Protein AF-A0A953XVH3-F1 (afdb_monomer)

pLDDT: mean 76.25, std 8.91, range [43.09, 89.5]

Nearest PDB structures (foldseek):
  3vba-assembly2_D  TM=7.758E-01  e=6.936E-05  Methanocaldococcus jannaschii DSM 2661
  2hcu-assembly1_A  TM=6.897E-01  e=8.683E-04  Streptococcus mutans
  3h5j-assembly1_A  TM=7.341E-01  e=3.386E-03  Mycobacterium tuberculosis
  6vcd-assembly1_A  TM=6.452E-01  e=1.019E-02  Homo sapiens
  7tzi-assembly2_B  TM=6.094E-01  e=7.827E-01  Methanothermobacter thermautotrophicus

Sequence (123 aa):
MKLRKLDVSYIHDLPSDAGLKGVCLLLQGTLNARAELDELPKDLLANLPAVILCKGCDAYLERLLNERGVAVTSQRDPVDTITDSADVELDLLAGTLIELSSGRKFALHPLKPSHLQGVRAHG

Solvent-accessible surface area (backbone atoms only — not comparable to full-atom values): 6637 Å² total; per-residue (Å²): 84,53,36,45,57,44,85,43,52,39,63,86,69,51,74,55,48,80,82,30,50,50,22,34,36,34,24,69,30,47,41,30,72,64,98,65,63,91,67,61,52,69,59,39,68,74,16,48,36,34,29,40,39,16,56,32,61,41,70,69,56,46,50,53,38,30,77,70,12,21,43,72,38,60,40,54,66,63,48,76,70,57,61,57,80,40,48,32,48,74,39,55,68,79,9,35,36,32,37,66,90,79,67,49,74,43,83,49,68,52,50,56,74,80,42,48,58,37,27,66,75,62,99

Radius of gyration: 13.26 Å; Cα contacts (8 Å, |Δi|>4): 268; chains: 1; bounding box: 28×26×38 Å

Foldseek 3Di:
DWEAEDADQELLPDDLDLVQQAYEYQYLAEYEYDPPPVPRPVSSLVRHHQEYEHQYYDPVVCVVCLVSNYHYWHDDVCNVPPDRGFDWDDDLQQQWIAGPVVRDIDGIPRDDPSSNVNSVVRD

Mean predicted aligned error: 6.83 Å

Secondary structure (DSSP, 8-state):
-BEEEE--SBGGGS---GGGTTPEEEESSEEB--S-GGG--HHHHHT--SEEEESEE-HHHHHHHHHTT-EEEE-HHHHHHS-TT-BEEEETTTTEEEETTT--EEE-PPPPHHHHHHHHHH-

Structure (mmCIF, N/CA/C/O backbone):
data_AF-A0A953XVH3-F1
#
_entry.id   AF-A0A953XVH3-F1
#
loop_
_atom_site.group_PDB
_atom_site.id
_atom_site.type_symbol
_atom_site.label_atom_id
_atom_site.label_alt_id
_atom_site.label_comp_id
_atom_site.label_asym_id
_atom_site.label_entity_id
_atom_site.label_seq_id
_atom_site.pdbx_PDB_ins_code
_atom_site.Cartn_x
_atom_site.Cartn_y
_atom_site.Cartn_z
_atom_site.occupancy
_atom_site.B_iso_or_equiv
_atom_site.auth_seq_id
_atom_site.auth_comp_id
_atom_site.auth_asym_id
_atom_site.auth_atom_id
_atom_site.pdbx_PDB_model_num
ATOM 1 N N . MET A 1 1 ? -7.171 8.180 6.109 1.00 73.62 1 MET A N 1
ATOM 2 C CA . MET A 1 1 ? -7.099 7.957 4.645 1.00 73.62 1 MET A CA 1
ATOM 3 C C . MET A 1 1 ? -8.097 6.863 4.300 1.00 73.62 1 MET A C 1
ATOM 5 O O . MET A 1 1 ? -8.252 5.950 5.101 1.00 73.62 1 MET A O 1
ATOM 9 N N . LYS A 1 2 ? -8.807 6.949 3.169 1.00 72.06 2 LYS A N 1
ATOM 10 C CA . LYS A 1 2 ? -9.723 5.868 2.769 1.00 72.06 2 LYS A CA 1
ATOM 11 C C . LYS A 1 2 ? -8.931 4.720 2.155 1.00 72.06 2 LYS A C 1
ATOM 13 O O . LYS A 1 2 ? -8.008 4.977 1.377 1.00 72.06 2 LYS A O 1
ATOM 18 N N . LEU A 1 3 ? -9.274 3.488 2.519 1.00 75.75 3 LEU A N 1
ATOM 19 C CA . LEU A 1 3 ? -8.732 2.296 1.884 1.00 75.75 3 LEU A CA 1
ATOM 20 C C . LEU A 1 3 ? -9.654 1.867 0.739 1.00 75.75 3 LEU A C 1
ATOM 22 O O . LEU A 1 3 ? -10.873 1.887 0.884 1.00 75.75 3 LEU A O 1
ATOM 26 N N . ARG A 1 4 ? -9.072 1.497 -0.404 1.00 78.75 4 ARG A N 1
ATOM 27 C CA . ARG A 1 4 ? -9.792 0.906 -1.539 1.00 78.75 4 ARG A CA 1
ATOM 28 C C . ARG A 1 4 ? -9.162 -0.439 -1.859 1.00 78.75 4 ARG A C 1
ATOM 30 O O . ARG A 1 4 ? -7.968 -0.508 -2.150 1.00 78.75 4 ARG A O 1
ATOM 37 N N . LYS A 1 5 ? -9.957 -1.504 -1.794 1.00 78.88 5 LYS A N 1
ATOM 38 C CA . LYS A 1 5 ? -9.497 -2.868 -2.070 1.00 78.88 5 LYS A CA 1
ATOM 39 C C . LYS A 1 5 ? -9.721 -3.222 -3.536 1.00 78.88 5 LYS A C 1
ATOM 41 O O . LYS A 1 5 ? -10.808 -2.993 -4.057 1.00 78.88 5 LYS A O 1
ATOM 46 N N . LEU A 1 6 ? -8.693 -3.755 -4.187 1.00 77.31 6 LEU A N 1
ATOM 47 C CA . LEU A 1 6 ? -8.741 -4.238 -5.563 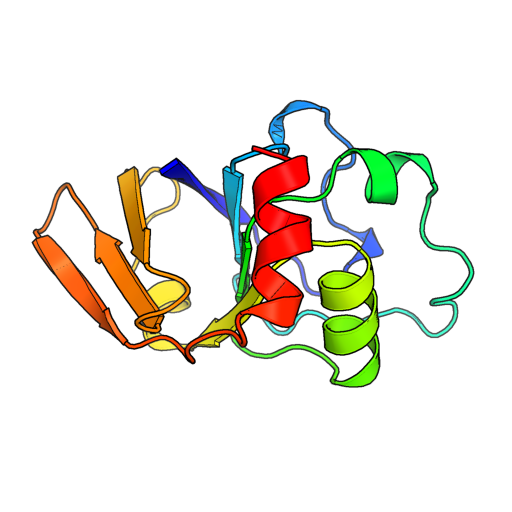1.00 77.31 6 LEU A CA 1
ATOM 48 C C . LEU A 1 6 ? -8.165 -5.649 -5.647 1.00 77.31 6 LEU A C 1
ATOM 50 O O . LEU A 1 6 ? -7.212 -6.000 -4.946 1.00 77.31 6 LEU A O 1
ATOM 54 N N . ASP A 1 7 ? -8.728 -6.432 -6.55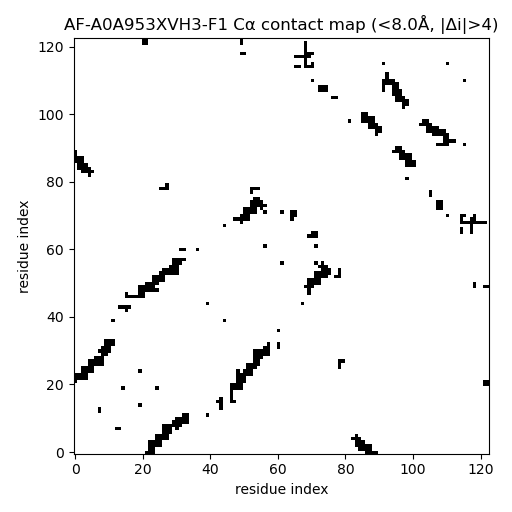6 1.00 77.00 7 ASP A N 1
ATOM 55 C CA . ASP A 1 7 ? -8.164 -7.708 -6.969 1.00 77.00 7 ASP A CA 1
ATOM 56 C C . ASP A 1 7 ? -7.409 -7.502 -8.286 1.00 77.00 7 ASP A C 1
ATOM 58 O O . ASP A 1 7 ? -7.989 -7.531 -9.370 1.00 77.00 7 ASP A O 1
ATOM 62 N N . VAL A 1 8 ? -6.118 -7.177 -8.178 1.00 75.31 8 VAL A N 1
ATOM 63 C CA . VAL A 1 8 ? -5.221 -7.044 -9.331 1.00 75.31 8 VAL A CA 1
ATOM 64 C C . VAL A 1 8 ? -3.905 -7.762 -9.066 1.00 75.31 8 VAL A C 1
ATOM 66 O O . VAL A 1 8 ? -3.382 -7.759 -7.950 1.00 75.31 8 VAL A O 1
ATOM 69 N N . SER A 1 9 ? -3.361 -8.363 -10.123 1.00 78.19 9 SER A N 1
ATOM 70 C CA . SER A 1 9 ? -2.068 -9.062 -10.098 1.00 78.19 9 SER A CA 1
ATOM 71 C C . SER A 1 9 ? -0.976 -8.324 -10.877 1.00 78.19 9 SER A C 1
ATOM 73 O O . SER A 1 9 ? 0.212 -8.583 -10.667 1.00 78.19 9 SER A O 1
ATOM 75 N N . TYR A 1 10 ? -1.356 -7.385 -11.750 1.00 79.25 10 TYR A N 1
ATOM 76 C CA . TYR A 1 10 ? -0.424 -6.581 -12.532 1.00 79.25 10 TYR A CA 1
ATOM 77 C C . TYR A 1 10 ? -0.652 -5.087 -12.320 1.00 79.25 10 TYR A C 1
ATOM 79 O O . TYR A 1 10 ? -1.787 -4.628 -12.227 1.00 79.25 10 TYR A O 1
ATOM 87 N N . ILE A 1 11 ? 0.433 -4.307 -12.315 1.00 76.81 11 ILE A N 1
ATOM 88 C CA . ILE A 1 11 ? 0.351 -2.840 -12.206 1.00 76.81 11 ILE A CA 1
ATOM 89 C C . ILE A 1 11 ? -0.455 -2.204 -13.347 1.00 76.81 11 ILE A C 1
ATOM 91 O O . ILE A 1 11 ? -1.133 -1.207 -13.134 1.00 76.81 11 ILE A O 1
ATOM 95 N N . HIS A 1 12 ? -0.437 -2.811 -14.533 1.00 75.56 12 HIS A N 1
ATOM 96 C CA . HIS A 1 12 ? -1.189 -2.355 -15.704 1.00 75.56 12 HIS A CA 1
ATOM 97 C C . HIS A 1 12 ? -2.708 -2.472 -15.534 1.00 75.56 12 HIS A C 1
ATOM 99 O O . HIS A 1 12 ? -3.448 -1.816 -16.258 1.00 75.56 12 HIS A O 1
ATOM 105 N N . ASP A 1 13 ? -3.161 -3.294 -14.585 1.00 77.31 13 ASP A N 1
ATOM 106 C CA . ASP A 1 13 ? -4.581 -3.492 -14.303 1.00 77.31 13 ASP A CA 1
ATOM 107 C C . ASP A 1 13 ? -5.093 -2.485 -13.254 1.00 77.31 13 ASP A C 1
ATOM 109 O O . ASP A 1 13 ? -6.283 -2.469 -12.930 1.00 77.31 13 ASP A O 1
ATOM 113 N N . LEU A 1 14 ? -4.210 -1.643 -12.695 1.00 76.50 14 LEU A N 1
ATOM 114 C CA . LEU A 1 14 ? -4.618 -0.588 -11.774 1.00 76.50 14 LEU A CA 1
ATOM 115 C C . LEU A 1 14 ? -5.491 0.450 -12.497 1.00 76.50 14 LEU A C 1
ATOM 117 O O . LEU A 1 14 ? -5.182 0.834 -13.627 1.00 76.50 14 LEU A O 1
ATOM 121 N N . PRO A 1 15 ? -6.553 0.956 -11.847 1.00 71.69 15 PRO A N 1
ATOM 122 C CA . PRO A 1 15 ? -7.363 2.020 -12.417 1.00 71.69 15 PRO A CA 1
ATOM 123 C C . PRO A 1 15 ? -6.493 3.243 -12.723 1.00 71.69 15 PRO A C 1
ATOM 125 O O . PRO A 1 15 ? -5.747 3.703 -11.865 1.00 71.69 15 PRO A O 1
ATOM 128 N N . SER A 1 16 ? -6.626 3.817 -13.916 1.00 66.06 16 SER A N 1
ATOM 129 C CA . SER A 1 16 ? -6.029 5.116 -14.258 1.00 66.06 16 SER A CA 1
ATOM 130 C C . SER A 1 16 ? -6.919 6.299 -13.849 1.00 66.06 16 SER A C 1
ATOM 132 O O . SER A 1 16 ? -6.680 7.438 -14.252 1.00 66.06 16 SER A O 1
ATOM 134 N N . ASP A 1 17 ? -7.974 6.041 -13.067 1.00 65.75 17 ASP A N 1
ATOM 135 C CA . ASP A 1 17 ? -8.965 7.039 -12.685 1.00 65.75 17 ASP A CA 1
ATOM 136 C C . ASP A 1 17 ? -8.404 8.043 -11.663 1.00 65.75 17 ASP A C 1
ATOM 138 O O . ASP A 1 17 ? -7.656 7.690 -10.751 1.00 65.75 17 ASP A O 1
ATOM 142 N N . ALA A 1 18 ? -8.801 9.313 -11.791 1.00 56.78 18 ALA A N 1
ATOM 143 C CA . ALA A 1 18 ? -8.338 10.408 -10.933 1.00 56.78 18 ALA A CA 1
ATOM 144 C C . ALA A 1 18 ? -8.695 10.238 -9.436 1.00 56.78 18 ALA A C 1
ATOM 146 O O . ALA A 1 18 ? -8.227 11.012 -8.601 1.00 56.78 18 ALA A O 1
ATOM 147 N N . GLY A 1 19 ? -9.514 9.241 -9.077 1.00 62.69 19 GLY A N 1
ATOM 148 C CA . GLY A 1 19 ? -9.945 8.948 -7.713 1.00 62.69 19 GLY A CA 1
ATOM 149 C C . GLY A 1 19 ? -8.958 8.143 -6.862 1.00 62.69 19 GLY A C 1
ATOM 150 O O . GLY A 1 19 ? -9.269 7.875 -5.703 1.00 62.69 19 GLY A O 1
ATOM 151 N N . LEU A 1 20 ? -7.796 7.737 -7.389 1.00 67.38 20 LEU A N 1
ATOM 152 C CA . LEU A 1 20 ? -6.780 7.006 -6.612 1.00 67.38 20 LEU A CA 1
ATOM 153 C C . LEU A 1 20 ? -5.773 7.906 -5.889 1.00 67.38 20 LEU A C 1
ATOM 155 O O . LEU A 1 20 ? -5.116 7.460 -4.944 1.00 67.38 20 LEU A O 1
ATOM 159 N N . LYS A 1 21 ? -5.661 9.176 -6.282 1.00 67.12 21 LYS A N 1
ATOM 160 C CA . LYS A 1 21 ? -4.724 10.110 -5.655 1.00 67.12 21 LYS A CA 1
ATOM 161 C C . LYS A 1 21 ? -5.071 10.309 -4.173 1.00 67.12 21 LYS A C 1
ATOM 163 O O . LYS A 1 21 ? -6.210 10.613 -3.830 1.00 67.12 21 LYS A O 1
ATOM 168 N N . GLY A 1 22 ? -4.089 10.126 -3.286 1.00 64.69 22 GLY A N 1
ATOM 169 C CA . GLY A 1 22 ? -4.279 10.246 -1.831 1.00 64.69 22 GLY A CA 1
ATOM 170 C C . GLY A 1 22 ? -5.042 9.083 -1.172 1.00 64.69 22 GLY A C 1
ATOM 171 O O . GLY A 1 22 ? -5.400 9.174 0.003 1.00 64.69 22 GLY A O 1
ATOM 172 N N . VAL A 1 23 ? -5.294 7.993 -1.905 1.00 73.69 23 VAL A N 1
ATOM 173 C CA . VAL A 1 23 ? -5.945 6.774 -1.399 1.00 73.69 23 VAL A CA 1
ATOM 174 C C . VAL A 1 23 ? -4.890 5.729 -1.028 1.00 73.69 23 VAL A C 1
ATOM 176 O O . VAL A 1 23 ? -3.819 5.656 -1.638 1.00 73.69 23 VAL A O 1
ATOM 179 N N . CYS A 1 24 ? -5.204 4.905 -0.024 1.00 77.31 24 CYS A N 1
ATOM 180 C CA . CYS A 1 24 ? -4.456 3.687 0.260 1.00 77.31 24 CYS A CA 1
ATOM 181 C C . CYS A 1 24 ? -5.092 2.525 -0.503 1.00 77.31 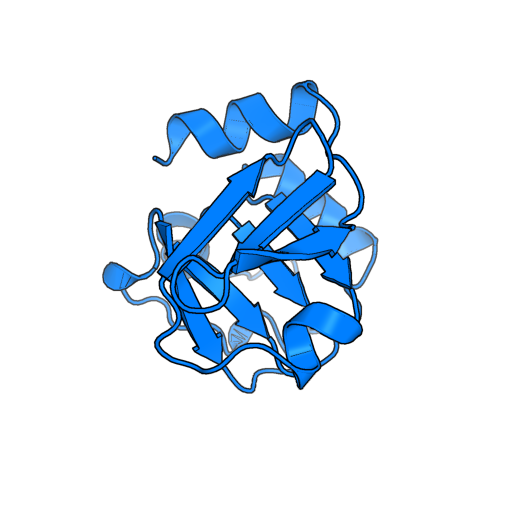24 CYS A C 1
ATOM 183 O O . CYS A 1 24 ? -6.260 2.196 -0.298 1.00 77.31 24 CYS A O 1
ATOM 185 N N . LEU A 1 25 ? -4.329 1.911 -1.394 1.00 82.50 25 LEU A N 1
ATOM 186 C CA . LEU A 1 25 ? -4.783 0.794 -2.197 1.00 82.50 25 LEU A CA 1
ATOM 187 C C . LEU A 1 25 ? -4.410 -0.528 -1.524 1.00 82.50 25 LEU A C 1
ATOM 189 O O . LEU A 1 25 ? -3.243 -0.748 -1.212 1.00 82.50 25 LEU A O 1
ATOM 193 N N . LEU A 1 26 ? -5.376 -1.421 -1.340 1.00 82.25 26 LEU A N 1
ATOM 194 C CA . LEU A 1 26 ? -5.152 -2.772 -0.829 1.00 82.25 26 LEU A CA 1
ATOM 195 C C . LEU A 1 26 ? -5.324 -3.787 -1.955 1.00 82.25 26 LEU A C 1
ATOM 197 O O . LEU A 1 26 ? -6.411 -3.919 -2.507 1.00 82.25 26 LEU A O 1
ATOM 201 N N . LEU A 1 27 ? -4.264 -4.519 -2.276 1.00 81.38 27 LEU A N 1
ATOM 202 C CA . LEU A 1 27 ? -4.231 -5.506 -3.345 1.00 81.38 27 LEU A CA 1
ATOM 203 C C . LEU A 1 27 ? -4.303 -6.920 -2.795 1.00 81.38 27 LEU A C 1
ATOM 205 O O . LEU A 1 27 ? -3.434 -7.345 -2.030 1.00 81.38 27 LEU A O 1
ATOM 209 N N . GLN A 1 28 ? -5.307 -7.676 -3.240 1.00 72.81 28 GLN A N 1
ATOM 210 C CA . GLN A 1 28 ? -5.484 -9.090 -2.901 1.00 72.81 28 GLN A CA 1
ATOM 211 C C . GLN A 1 28 ? -4.549 -10.005 -3.703 1.00 72.81 28 GLN A C 1
ATOM 213 O O . GLN A 1 28 ? -4.972 -10.986 -4.295 1.00 72.81 28 GLN A O 1
ATOM 218 N N . GLY A 1 29 ? -3.249 -9.720 -3.712 1.00 75.25 29 GLY A N 1
ATOM 219 C CA . GLY A 1 29 ? -2.308 -10.506 -4.501 1.00 75.25 29 GLY A CA 1
ATOM 220 C C . GLY A 1 29 ? -0.879 -10.000 -4.441 1.00 75.25 29 GLY A C 1
ATOM 221 O O . GLY A 1 29 ? -0.532 -9.130 -3.637 1.00 75.25 29 GLY A O 1
ATOM 222 N N . THR A 1 30 ? -0.047 -10.589 -5.293 1.00 81.44 30 THR A N 1
ATOM 223 C CA . THR A 1 30 ? 1.294 -10.082 -5.575 1.00 81.44 30 THR A CA 1
ATOM 224 C C . THR A 1 30 ? 1.193 -9.089 -6.724 1.00 81.44 30 THR A C 1
ATOM 226 O O . THR A 1 30 ? 0.624 -9.421 -7.761 1.00 81.44 30 THR A O 1
ATOM 229 N N . LEU A 1 31 ? 1.754 -7.896 -6.551 1.00 83.81 31 LEU A N 1
ATOM 230 C CA . LEU A 1 31 ? 1.833 -6.892 -7.598 1.00 83.81 31 LEU A CA 1
ATOM 231 C C . LEU A 1 31 ? 3.058 -7.153 -8.476 1.00 83.81 31 LEU A C 1
ATOM 233 O O . LEU A 1 31 ? 4.197 -7.049 -8.022 1.00 83.81 31 LEU A O 1
ATOM 237 N N . ASN A 1 32 ? 2.809 -7.469 -9.742 1.00 82.50 32 ASN A N 1
ATOM 238 C CA . ASN A 1 32 ? 3.859 -7.715 -10.718 1.00 82.50 32 ASN A CA 1
ATOM 239 C C . ASN A 1 32 ? 3.819 -6.685 -11.841 1.00 82.50 32 ASN A C 1
ATOM 241 O O . ASN A 1 32 ? 2.777 -6.137 -12.211 1.00 82.50 32 ASN A O 1
ATOM 245 N N . ALA A 1 33 ? 4.978 -6.463 -12.435 1.00 77.94 33 ALA A N 1
ATOM 246 C CA . ALA A 1 33 ? 5.053 -5.823 -13.727 1.00 77.94 33 ALA A CA 1
ATOM 247 C C . ALA A 1 33 ? 4.887 -6.848 -14.853 1.00 77.94 33 ALA A C 1
ATOM 249 O O . ALA A 1 33 ? 5.203 -8.027 -14.689 1.00 77.94 33 ALA A O 1
ATOM 250 N N . ARG A 1 34 ? 4.413 -6.389 -16.014 1.00 78.56 34 ARG A N 1
ATOM 251 C CA . ARG A 1 34 ? 4.606 -7.133 -17.266 1.00 78.56 34 ARG A CA 1
ATOM 252 C C . ARG A 1 34 ? 6.038 -6.904 -17.760 1.00 78.56 34 ARG A C 1
ATOM 254 O O . ARG A 1 34 ? 6.708 -5.996 -17.276 1.00 78.56 34 ARG A O 1
ATOM 261 N N . ALA A 1 35 ? 6.496 -7.731 -18.701 1.00 65.94 35 ALA A N 1
ATOM 262 C CA . ALA A 1 35 ? 7.862 -7.675 -19.231 1.00 65.94 35 ALA A CA 1
ATOM 263 C C . ALA A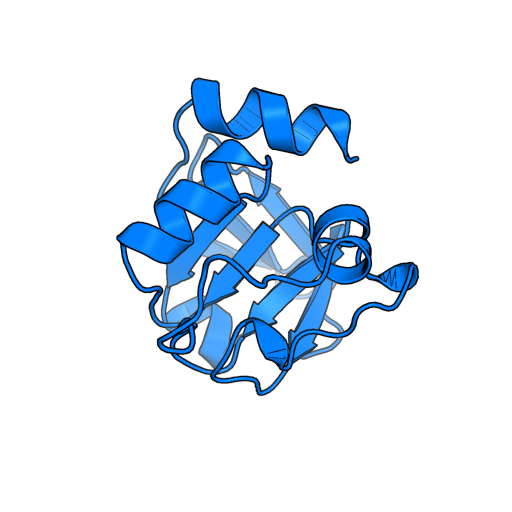 1 35 ? 8.260 -6.274 -19.751 1.00 65.94 35 ALA A C 1
ATOM 265 O O . ALA A 1 35 ? 9.433 -5.921 -19.712 1.00 65.94 35 ALA A O 1
ATOM 266 N N . GLU A 1 36 ? 7.284 -5.462 -20.164 1.00 67.44 36 GLU A N 1
ATOM 267 C CA . GLU A 1 36 ? 7.454 -4.093 -20.659 1.00 67.44 36 GLU A CA 1
ATOM 268 C C . GLU A 1 36 ? 7.207 -3.043 -19.552 1.00 67.44 36 GLU A C 1
ATOM 270 O O . GLU A 1 36 ? 6.273 -2.248 -19.617 1.00 67.44 36 GLU A O 1
ATOM 275 N N . LEU A 1 37 ? 8.032 -3.021 -18.497 1.00 65.56 37 LEU A N 1
ATOM 276 C CA . LEU A 1 37 ? 7.945 -1.985 -17.445 1.00 65.56 37 LEU A CA 1
ATOM 277 C C . LEU A 1 37 ? 8.140 -0.556 -17.970 1.00 65.56 37 LEU A C 1
ATOM 279 O O . LEU A 1 37 ? 7.612 0.392 -17.385 1.00 65.56 37 LEU A O 1
ATOM 283 N N . ASP A 1 38 ? 8.901 -0.405 -19.053 1.00 60.75 38 ASP A N 1
ATOM 284 C CA . ASP A 1 38 ? 9.244 0.892 -19.639 1.00 60.75 38 ASP A CA 1
ATOM 285 C C . ASP A 1 38 ? 8.041 1.593 -20.296 1.00 60.75 38 ASP A C 1
ATOM 287 O O . ASP A 1 38 ? 8.088 2.798 -20.549 1.00 60.75 38 ASP A O 1
ATOM 291 N N . GLU A 1 39 ? 6.939 0.870 -20.519 1.00 67.00 39 GLU A N 1
ATOM 292 C CA . GLU A 1 39 ? 5.729 1.373 -21.176 1.00 67.00 39 GLU A CA 1
ATOM 293 C C . GLU A 1 39 ? 4.592 1.703 -20.202 1.00 67.00 39 GLU A C 1
ATOM 295 O O . GLU A 1 39 ? 3.437 1.828 -20.614 1.00 67.00 39 GLU A O 1
ATOM 300 N N . LEU A 1 40 ? 4.891 1.878 -18.907 1.00 68.44 40 LEU A N 1
ATOM 301 C CA . LEU A 1 40 ? 3.867 2.285 -17.946 1.00 68.44 40 LEU A CA 1
ATOM 302 C C . LEU A 1 40 ? 3.127 3.539 -18.451 1.00 68.44 40 LEU A C 1
ATOM 304 O O . LEU A 1 40 ? 3.771 4.570 -18.696 1.00 68.44 40 LEU A O 1
ATOM 308 N N . PRO A 1 41 ? 1.786 3.484 -18.590 1.00 69.31 41 PRO A N 1
ATOM 309 C CA . PRO A 1 41 ? 1.018 4.594 -19.134 1.00 69.31 41 PRO A CA 1
ATOM 310 C C . PRO A 1 41 ? 1.280 5.871 -18.331 1.00 69.31 41 PRO A C 1
ATOM 312 O O . PRO A 1 41 ? 1.216 5.876 -17.099 1.00 69.31 41 PRO A O 1
ATOM 315 N N . LYS A 1 42 ? 1.599 6.980 -19.007 1.00 67.38 42 LYS A N 1
ATOM 316 C CA . LYS A 1 42 ? 1.921 8.260 -18.339 1.00 67.38 42 LYS A CA 1
ATOM 317 C C . LYS A 1 42 ? 0.765 8.762 -17.469 1.00 67.38 42 LYS A C 1
ATOM 319 O O . LYS A 1 42 ? 0.979 9.380 -16.432 1.00 67.38 42 LYS A O 1
ATOM 324 N N . ASP A 1 43 ? -0.446 8.477 -17.907 1.00 67.81 43 ASP A N 1
ATOM 325 C CA . ASP A 1 43 ? -1.726 8.706 -17.251 1.00 67.81 43 ASP A CA 1
ATOM 326 C C . ASP A 1 43 ? -1.932 7.822 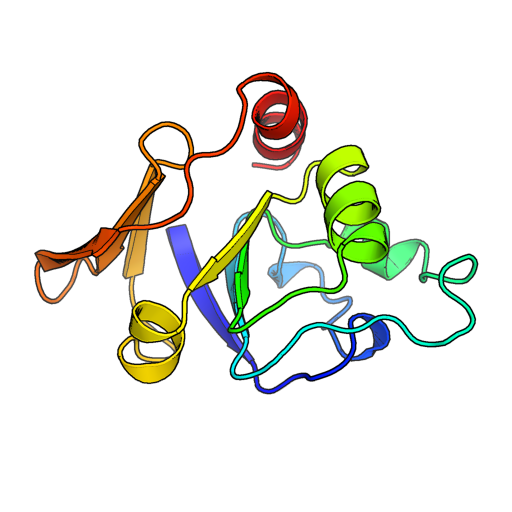-16.012 1.00 67.81 43 ASP A C 1
ATOM 328 O O . ASP A 1 43 ? -2.451 8.311 -15.008 1.00 67.81 43 ASP A O 1
ATOM 332 N N . LEU A 1 44 ? -1.447 6.576 -16.020 1.00 71.62 44 LEU A N 1
ATOM 333 C CA . LEU A 1 44 ? -1.397 5.742 -14.816 1.00 71.62 44 LEU A CA 1
ATOM 334 C C . LEU A 1 44 ? -0.419 6.337 -13.796 1.00 71.62 44 LEU A C 1
ATOM 336 O O . LEU A 1 44 ? -0.761 6.485 -12.627 1.00 71.62 44 LEU A O 1
ATOM 340 N N . LEU A 1 45 ? 0.768 6.749 -14.253 1.00 66.44 45 LEU A N 1
ATOM 341 C CA . LEU A 1 45 ? 1.805 7.356 -13.410 1.00 66.44 45 LEU A CA 1
ATOM 342 C C . LEU A 1 45 ? 1.350 8.672 -12.758 1.00 66.44 45 LEU A C 1
ATOM 344 O O . LEU A 1 45 ? 1.755 8.977 -11.639 1.00 66.44 45 LEU A O 1
ATOM 348 N N . ALA A 1 46 ? 0.506 9.447 -13.440 1.00 65.62 46 ALA A N 1
ATOM 349 C CA . ALA A 1 46 ? -0.044 10.698 -12.921 1.00 65.62 46 ALA A CA 1
ATOM 350 C C . ALA A 1 46 ? -1.111 10.493 -11.828 1.00 65.62 46 ALA A C 1
ATOM 352 O O . ALA A 1 46 ? -1.346 11.404 -11.032 1.00 65.62 46 ALA A O 1
ATOM 353 N N . ASN A 1 47 ? -1.734 9.311 -11.783 1.00 71.62 47 ASN A N 1
ATOM 354 C CA . ASN A 1 47 ? -2.862 8.987 -10.906 1.00 71.62 47 ASN A CA 1
ATOM 355 C C . ASN A 1 47 ? -2.550 7.852 -9.921 1.00 71.62 47 ASN A C 1
ATOM 357 O O . ASN A 1 47 ? -3.462 7.210 -9.403 1.00 71.62 47 ASN A O 1
ATOM 361 N N . LEU A 1 48 ? -1.270 7.592 -9.643 1.00 71.44 48 LEU A N 1
ATOM 362 C CA . LEU A 1 48 ? -0.898 6.532 -8.713 1.00 71.44 48 LEU A CA 1
ATOM 363 C C . LEU A 1 48 ? -1.413 6.812 -7.287 1.00 71.44 48 LEU A C 1
ATOM 365 O O . LEU A 1 48 ? -1.452 7.969 -6.847 1.00 71.44 48 LEU A O 1
ATOM 369 N N . PRO A 1 49 ? -1.782 5.757 -6.539 1.00 74.94 49 PRO A N 1
ATOM 370 C CA . PRO A 1 49 ? -2.142 5.888 -5.136 1.00 74.94 49 PRO A CA 1
ATOM 371 C C . PRO A 1 49 ? -0.947 6.337 -4.294 1.00 74.94 49 PRO A C 1
ATOM 373 O O . PRO A 1 49 ? 0.206 6.093 -4.639 1.00 74.94 49 PRO A O 1
ATOM 376 N N . ALA A 1 50 ? -1.224 6.950 -3.143 1.00 74.62 50 ALA A N 1
ATOM 377 C CA . ALA A 1 50 ? -0.169 7.357 -2.215 1.00 74.62 50 ALA A CA 1
ATOM 378 C C . ALA A 1 50 ? 0.516 6.140 -1.567 1.00 74.62 50 ALA A C 1
ATOM 380 O O . ALA A 1 50 ? 1.718 6.167 -1.300 1.00 74.62 50 ALA A O 1
ATOM 381 N N . VAL A 1 51 ? -0.254 5.072 -1.319 1.00 79.88 51 VAL A N 1
ATOM 382 C CA . VAL A 1 51 ? 0.212 3.836 -0.680 1.00 79.88 51 VAL A CA 1
ATOM 383 C C . VAL A 1 51 ? -0.409 2.620 -1.364 1.00 79.88 51 VAL A C 1
ATOM 385 O O . VAL A 1 51 ? -1.615 2.607 -1.596 1.00 79.88 51 VAL A O 1
ATOM 388 N N . ILE A 1 52 ? 0.386 1.578 -1.607 1.00 86.12 52 ILE A N 1
ATOM 389 C CA . ILE A 1 52 ? -0.052 0.249 -2.043 1.00 86.12 52 ILE A CA 1
ATOM 390 C C . ILE A 1 52 ? 0.328 -0.784 -0.977 1.00 86.12 52 ILE A C 1
ATOM 392 O O . ILE A 1 52 ? 1.499 -0.953 -0.637 1.00 86.12 52 ILE A O 1
ATOM 396 N N . LEU A 1 53 ? -0.673 -1.505 -0.483 1.00 85.94 53 LEU A N 1
ATOM 397 C CA . LEU A 1 53 ? -0.554 -2.649 0.415 1.00 85.94 53 LEU A CA 1
ATOM 398 C C . LEU A 1 53 ? -0.819 -3.919 -0.392 1.00 85.94 53 LEU A C 1
ATOM 400 O O . LEU A 1 53 ? -1.887 -4.049 -0.979 1.00 85.94 53 LEU A O 1
ATOM 404 N N . CYS A 1 54 ? 0.115 -4.862 -0.437 1.00 86.44 54 CYS A N 1
ATOM 405 C CA . CYS A 1 54 ? -0.031 -6.093 -1.227 1.00 86.44 54 CYS A CA 1
ATOM 406 C C . CYS A 1 54 ? 0.568 -7.303 -0.499 1.00 86.44 54 CYS A C 1
ATOM 408 O O . CYS A 1 54 ? 1.253 -7.148 0.508 1.00 86.44 54 CYS A O 1
ATOM 410 N N . LYS A 1 55 ? 0.341 -8.531 -0.983 1.00 82.75 55 LYS A N 1
ATOM 411 C CA . LYS A 1 55 ? 0.983 -9.734 -0.406 1.00 82.75 55 LYS A CA 1
ATOM 412 C C . LYS A 1 55 ? 2.461 -9.848 -0.783 1.00 82.75 55 LYS A C 1
ATOM 414 O O . LYS A 1 55 ? 3.211 -10.542 -0.099 1.00 82.75 55 LYS A O 1
ATOM 419 N N . GLY A 1 56 ? 2.860 -9.183 -1.861 1.00 83.19 56 GLY A N 1
ATOM 420 C CA . GLY A 1 56 ? 4.222 -9.119 -2.372 1.00 83.19 56 GLY A CA 1
ATOM 421 C C . GLY A 1 56 ? 4.294 -8.160 -3.556 1.00 83.19 56 GLY A C 1
ATOM 422 O O . GLY A 1 56 ? 3.283 -7.923 -4.213 1.00 83.19 56 GLY A O 1
ATOM 423 N N . CYS A 1 57 ? 5.476 -7.624 -3.831 1.00 85.50 57 CYS A N 1
ATOM 424 C CA . CYS A 1 57 ? 5.746 -6.797 -5.001 1.00 85.50 57 CYS A C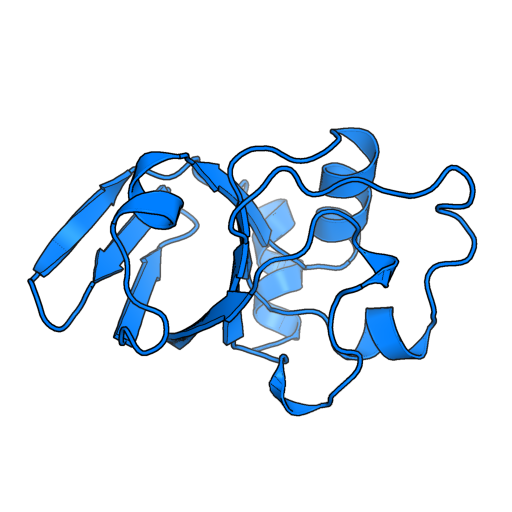A 1
ATOM 425 C C . CYS A 1 57 ? 7.082 -7.237 -5.600 1.00 85.50 57 CYS A C 1
ATOM 427 O O . CYS A 1 57 ? 7.991 -7.611 -4.856 1.00 85.50 57 CYS A O 1
ATOM 429 N N . ASP A 1 58 ? 7.199 -7.207 -6.924 1.00 86.50 58 ASP A N 1
ATOM 430 C CA . ASP A 1 58 ? 8.501 -7.341 -7.573 1.00 86.50 58 ASP A CA 1
ATOM 431 C C . ASP A 1 58 ? 9.453 -6.222 -7.099 1.00 86.50 58 ASP A C 1
ATOM 433 O O . ASP A 1 58 ? 9.058 -5.061 -6.999 1.00 86.50 58 ASP A O 1
ATOM 437 N N . ALA A 1 59 ? 10.711 -6.558 -6.799 1.00 84.06 59 ALA A N 1
ATOM 438 C CA . ALA A 1 59 ? 11.655 -5.619 -6.187 1.00 84.06 59 ALA A CA 1
ATOM 439 C C . ALA A 1 59 ? 12.042 -4.460 -7.122 1.00 84.06 59 ALA A C 1
ATOM 441 O O . ALA A 1 59 ? 12.283 -3.338 -6.665 1.00 84.06 59 ALA A O 1
ATOM 442 N N . TYR A 1 60 ? 12.115 -4.720 -8.430 1.00 83.81 60 TYR A N 1
ATOM 443 C CA . TYR A 1 60 ? 12.395 -3.681 -9.415 1.00 83.81 60 TYR A CA 1
ATOM 444 C C . TYR A 1 60 ? 11.190 -2.744 -9.557 1.00 83.81 60 TYR A C 1
ATOM 446 O O . TYR A 1 60 ? 11.350 -1.522 -9.514 1.00 83.81 60 TYR A O 1
ATOM 454 N N . LEU A 1 61 ? 9.981 -3.305 -9.614 1.00 84.06 61 LEU A N 1
ATOM 455 C CA . LEU A 1 61 ? 8.744 -2.529 -9.622 1.00 84.06 61 LEU A CA 1
ATOM 456 C C . LEU A 1 61 ? 8.558 -1.697 -8.343 1.00 84.06 61 LEU A C 1
ATOM 458 O O . LEU A 1 61 ? 8.211 -0.519 -8.419 1.00 84.06 61 LEU A O 1
ATOM 462 N N . GLU A 1 62 ? 8.806 -2.278 -7.169 1.00 85.19 62 GLU A N 1
ATOM 463 C CA . GLU A 1 62 ? 8.757 -1.579 -5.883 1.00 85.19 62 GLU A CA 1
ATOM 464 C C . GLU A 1 62 ? 9.698 -0.372 -5.878 1.00 85.19 62 GLU A C 1
ATOM 466 O O . GLU A 1 62 ? 9.321 0.718 -5.443 1.00 85.19 62 GLU A O 1
ATOM 471 N N . ARG A 1 63 ? 10.921 -0.540 -6.388 1.00 81.75 63 ARG A N 1
ATOM 472 C CA . ARG A 1 63 ? 11.872 0.563 -6.507 1.00 81.75 63 ARG A CA 1
ATOM 473 C C . ARG A 1 63 ? 11.339 1.667 -7.418 1.00 81.75 63 ARG A C 1
ATOM 475 O O . ARG A 1 63 ? 11.380 2.829 -7.022 1.00 81.75 63 ARG A O 1
ATOM 482 N N . LEU A 1 64 ? 10.818 1.314 -8.591 1.00 81.31 64 LEU A N 1
ATOM 483 C CA . LEU A 1 64 ? 10.264 2.277 -9.540 1.00 81.31 64 LEU A CA 1
ATOM 484 C C . LEU A 1 64 ? 9.096 3.065 -8.926 1.00 81.31 64 LEU A C 1
ATOM 486 O O . LEU A 1 64 ? 9.064 4.288 -9.009 1.00 81.31 64 LEU A O 1
ATOM 490 N N . LEU A 1 65 ? 8.165 2.381 -8.259 1.00 81.25 65 LEU A N 1
ATOM 491 C CA . LEU A 1 65 ? 7.037 3.009 -7.568 1.00 81.25 65 LEU A CA 1
ATOM 492 C C . LEU A 1 65 ? 7.503 3.974 -6.468 1.00 81.25 65 LEU A C 1
ATOM 494 O O . LEU A 1 65 ? 7.045 5.117 -6.423 1.00 81.25 65 LEU A O 1
ATOM 498 N N . ASN A 1 66 ? 8.477 3.564 -5.652 1.00 79.88 66 ASN A N 1
ATOM 499 C CA . ASN A 1 66 ? 9.064 4.421 -4.620 1.00 79.88 66 ASN A CA 1
ATOM 500 C C . ASN A 1 66 ? 9.760 5.659 -5.215 1.00 79.88 66 ASN A C 1
ATOM 502 O O . ASN A 1 66 ? 9.597 6.762 -4.696 1.00 79.88 66 ASN A O 1
ATOM 506 N N . GLU A 1 67 ? 10.497 5.510 -6.322 1.00 77.94 67 GLU A N 1
ATOM 507 C CA . GLU A 1 67 ? 11.117 6.630 -7.051 1.00 77.94 67 GLU A CA 1
ATOM 508 C C . GLU A 1 67 ? 10.071 7.610 -7.617 1.00 77.94 67 GLU A C 1
ATOM 510 O O . GLU A 1 67 ? 10.367 8.789 -7.809 1.00 77.94 67 GLU A O 1
ATOM 515 N N . ARG A 1 68 ? 8.832 7.152 -7.837 1.00 75.81 68 ARG A N 1
ATOM 516 C CA . ARG A 1 68 ? 7.684 7.982 -8.240 1.00 75.81 68 ARG A CA 1
ATOM 517 C C . ARG A 1 68 ? 6.825 8.464 -7.069 1.00 75.81 68 ARG A C 1
ATOM 519 O O . ARG A 1 68 ? 5.763 9.031 -7.297 1.00 75.81 68 ARG A O 1
ATOM 526 N N . GLY A 1 69 ? 7.276 8.273 -5.830 1.00 73.94 69 GLY A N 1
ATOM 527 C CA . GLY A 1 69 ? 6.579 8.751 -4.637 1.00 73.94 69 GLY A CA 1
ATOM 528 C C . GLY A 1 69 ? 5.381 7.909 -4.211 1.00 73.94 69 GLY A C 1
ATOM 529 O O . GLY A 1 69 ? 4.571 8.379 -3.416 1.00 73.94 69 GLY A O 1
ATOM 530 N N . VAL A 1 70 ? 5.283 6.672 -4.695 1.00 79.50 70 VAL A N 1
ATOM 531 C CA . VAL A 1 70 ? 4.301 5.690 -4.234 1.00 79.50 70 VAL A CA 1
ATOM 532 C C . VAL A 1 70 ? 4.949 4.795 -3.195 1.00 79.50 70 VAL A C 1
ATOM 534 O O . VAL A 1 70 ? 5.913 4.087 -3.478 1.00 79.50 70 VAL A O 1
ATOM 537 N N . ALA A 1 71 ? 4.387 4.792 -1.994 1.00 81.44 71 ALA A N 1
ATOM 538 C CA . ALA A 1 71 ? 4.795 3.880 -0.940 1.00 81.44 71 ALA A CA 1
ATOM 539 C C . ALA A 1 71 ? 4.251 2.474 -1.217 1.00 81.44 71 ALA A C 1
ATOM 541 O O . ALA A 1 71 ? 3.039 2.287 -1.258 1.00 81.44 71 ALA A O 1
ATOM 542 N N . VAL A 1 72 ? 5.119 1.472 -1.339 1.00 82.31 72 VAL A N 1
ATOM 543 C CA . VAL A 1 72 ? 4.698 0.065 -1.413 1.00 82.31 72 VAL A CA 1
ATOM 544 C C . VAL A 1 72 ? 5.106 -0.643 -0.132 1.00 82.31 72 VAL A C 1
ATOM 546 O O . VAL A 1 72 ? 6.234 -0.502 0.330 1.00 82.31 72 VAL A O 1
ATOM 549 N N . THR A 1 73 ? 4.195 -1.410 0.457 1.00 82.31 73 THR A N 1
ATOM 550 C CA . THR A 1 73 ? 4.530 -2.298 1.571 1.00 82.31 73 THR A CA 1
ATOM 551 C C . THR A 1 73 ? 3.805 -3.625 1.416 1.00 82.31 73 THR A C 1
ATOM 553 O O . THR A 1 73 ? 2.636 -3.699 1.023 1.00 82.31 73 THR A O 1
ATOM 556 N N . SER A 1 74 ? 4.546 -4.698 1.659 1.00 76.25 74 SER A N 1
ATOM 557 C CA . SER A 1 74 ? 4.102 -6.065 1.448 1.00 76.25 74 SER A CA 1
ATOM 558 C C . SER A 1 74 ? 3.769 -6.712 2.789 1.00 76.25 74 SER A C 1
ATOM 560 O O . SER A 1 74 ? 4.654 -6.942 3.606 1.00 76.25 74 SER A O 1
ATOM 562 N N . GLN A 1 75 ? 2.487 -6.981 3.047 1.00 77.25 75 GLN A N 1
ATOM 563 C CA . GLN A 1 75 ? 2.007 -7.639 4.265 1.00 77.25 75 GLN A CA 1
ATOM 564 C C . GLN A 1 75 ? 0.737 -8.445 3.984 1.00 77.25 75 GLN A C 1
ATOM 566 O O . GLN A 1 75 ? -0.229 -7.927 3.429 1.00 77.25 75 GLN A O 1
ATOM 571 N N . ARG A 1 76 ? 0.717 -9.718 4.396 1.00 69.69 76 ARG A N 1
ATOM 572 C CA . ARG A 1 76 ? -0.422 -10.621 4.145 1.00 69.69 76 ARG A CA 1
ATOM 573 C C . ARG A 1 76 ? -1.615 -10.346 5.062 1.00 69.69 76 ARG A C 1
ATOM 575 O O . ARG A 1 76 ? -2.737 -10.264 4.575 1.00 69.69 76 ARG A O 1
ATOM 582 N N . ASP A 1 77 ? -1.364 -10.144 6.353 1.00 77.44 77 ASP A N 1
ATOM 583 C CA . ASP A 1 77 ? -2.409 -9.954 7.368 1.00 77.44 77 ASP A CA 1
ATOM 584 C C . ASP A 1 77 ? -3.408 -8.827 7.046 1.00 77.44 77 ASP A C 1
ATOM 586 O O . ASP A 1 77 ? -4.613 -9.101 7.012 1.00 77.44 77 ASP A O 1
ATOM 590 N N . PRO A 1 78 ? -2.984 -7.578 6.761 1.00 75.44 78 PRO A N 1
ATOM 591 C CA . PRO A 1 78 ? -3.927 -6.509 6.433 1.00 75.44 78 PRO A CA 1
ATOM 592 C C . PRO A 1 78 ? -4.694 -6.783 5.129 1.00 75.44 78 PRO A C 1
ATOM 594 O O . PRO A 1 78 ? -5.870 -6.440 5.036 1.00 75.44 78 PRO A O 1
ATOM 597 N N . VAL A 1 79 ? -4.078 -7.449 4.144 1.00 74.75 79 VAL A N 1
ATOM 598 C CA . VAL A 1 79 ? -4.722 -7.806 2.865 1.00 74.75 79 VAL A CA 1
ATOM 599 C C . VAL A 1 79 ? -5.892 -8.765 3.061 1.00 74.75 79 VAL A C 1
ATOM 601 O O . VAL A 1 79 ? -6.955 -8.588 2.454 1.00 74.75 79 VAL A O 1
ATOM 604 N N . ASP A 1 80 ? -5.712 -9.767 3.915 1.00 76.81 80 ASP A N 1
ATOM 605 C CA . ASP A 1 80 ? -6.726 -10.793 4.145 1.00 76.81 80 ASP A CA 1
ATOM 606 C C . ASP A 1 80 ? -7.800 -10.338 5.146 1.00 76.81 80 ASP A C 1
ATOM 608 O O . ASP A 1 80 ? -8.946 -10.773 5.049 1.00 76.81 80 ASP A O 1
ATOM 612 N N . THR A 1 81 ? -7.469 -9.413 6.055 1.00 80.19 81 THR A N 1
ATOM 613 C CA . THR A 1 81 ? -8.351 -9.051 7.179 1.00 80.19 81 THR A CA 1
ATOM 614 C C . THR A 1 81 ? -9.190 -7.795 6.942 1.00 80.19 81 THR A C 1
ATOM 616 O O . THR A 1 81 ? -10.316 -7.722 7.427 1.00 80.19 81 THR A O 1
ATOM 619 N N . ILE A 1 82 ? -8.663 -6.793 6.230 1.00 80.88 82 ILE A N 1
ATOM 620 C CA . ILE A 1 82 ? -9.322 -5.485 6.101 1.00 80.88 82 ILE A CA 1
ATOM 621 C C . ILE A 1 82 ? -10.378 -5.522 4.991 1.00 80.88 82 ILE A C 1
ATOM 623 O O . ILE A 1 82 ? -10.150 -6.059 3.897 1.00 80.88 82 ILE A O 1
ATOM 627 N N . THR A 1 83 ? -11.543 -4.939 5.271 1.00 77.38 83 THR A N 1
ATOM 628 C CA . THR A 1 83 ? -12.649 -4.819 4.314 1.00 77.38 83 THR A CA 1
ATOM 629 C C . THR A 1 83 ? -12.421 -3.691 3.307 1.00 77.38 83 THR A C 1
ATOM 631 O O . THR A 1 83 ? -11.688 -2.737 3.549 1.00 77.38 83 THR A O 1
ATOM 634 N N . ASP A 1 84 ? -13.087 -3.792 2.166 1.00 69.44 84 ASP A N 1
ATOM 635 C CA . ASP A 1 84 ? -13.019 -2.881 1.021 1.00 69.44 84 ASP A CA 1
ATOM 636 C C . ASP A 1 84 ? -13.392 -1.419 1.306 1.00 69.44 84 ASP A C 1
ATOM 638 O O . ASP A 1 84 ? -12.915 -0.536 0.594 1.00 69.44 84 ASP A O 1
ATOM 642 N N . SER A 1 85 ? -14.180 -1.161 2.351 1.00 69.88 85 SER A N 1
ATOM 643 C CA . SER A 1 85 ? -14.621 0.181 2.753 1.00 69.88 85 SER A CA 1
ATOM 644 C C . SER A 1 85 ? -14.063 0.654 4.102 1.00 69.88 85 SER A C 1
ATOM 646 O O . SER A 1 85 ? -14.671 1.509 4.747 1.00 69.88 85 SER A O 1
ATOM 648 N N . ALA A 1 86 ? -12.961 0.071 4.580 1.00 76.56 86 ALA A N 1
ATOM 649 C CA . ALA A 1 86 ? -12.403 0.437 5.877 1.00 76.56 86 ALA A CA 1
ATOM 650 C C . ALA A 1 86 ? -11.758 1.835 5.852 1.00 76.56 86 ALA A C 1
ATOM 652 O O . ALA A 1 86 ? -10.959 2.166 4.970 1.00 76.56 86 ALA A O 1
ATOM 653 N N . ASP A 1 87 ? -12.056 2.642 6.869 1.00 82.25 87 ASP A N 1
ATOM 654 C CA . ASP A 1 87 ? -11.281 3.844 7.153 1.00 82.25 87 ASP A CA 1
ATOM 655 C C . ASP A 1 87 ? -10.020 3.457 7.928 1.00 82.25 87 ASP A C 1
ATOM 657 O O . ASP A 1 87 ? -10.089 2.777 8.958 1.00 82.25 87 ASP A O 1
ATOM 661 N N . VAL A 1 88 ? -8.862 3.894 7.430 1.00 84.38 88 VAL A N 1
ATOM 662 C CA . VAL A 1 88 ? -7.564 3.536 8.006 1.00 84.38 88 VAL A CA 1
ATOM 663 C C . VAL A 1 88 ? -6.701 4.757 8.302 1.00 84.38 88 VAL A C 1
ATOM 665 O O . VAL A 1 88 ? -6.711 5.771 7.590 1.00 84.38 88 VAL A O 1
ATOM 668 N N . GLU A 1 89 ? -5.899 4.632 9.349 1.00 85.69 89 GLU A N 1
ATOM 669 C CA . GLU A 1 89 ? -4.769 5.507 9.627 1.00 85.69 89 GLU A CA 1
ATOM 670 C C . GLU A 1 89 ? -3.471 4.763 9.317 1.00 85.69 89 GLU A C 1
ATOM 672 O O . GLU A 1 89 ? -3.324 3.585 9.642 1.00 85.69 89 GLU A O 1
ATOM 677 N N . LEU A 1 90 ? -2.542 5.442 8.648 1.00 83.00 90 LEU A N 1
ATOM 678 C CA . LEU A 1 90 ? -1.262 4.879 8.243 1.00 83.00 90 LEU A CA 1
ATOM 679 C C . LEU A 1 90 ? -0.133 5.768 8.743 1.00 83.00 90 LEU A C 1
ATOM 681 O O . LEU A 1 90 ? -0.029 6.929 8.349 1.00 83.00 90 LEU A O 1
ATOM 685 N N . ASP A 1 91 ? 0.743 5.177 9.544 1.00 84.69 91 ASP A N 1
ATOM 686 C CA . ASP A 1 91 ? 2.051 5.726 9.861 1.00 84.69 91 ASP A CA 1
ATOM 687 C C . ASP A 1 91 ? 3.104 4.943 9.076 1.00 84.69 91 ASP A C 1
ATOM 689 O O . ASP A 1 91 ? 3.544 3.860 9.461 1.00 84.69 91 ASP A O 1
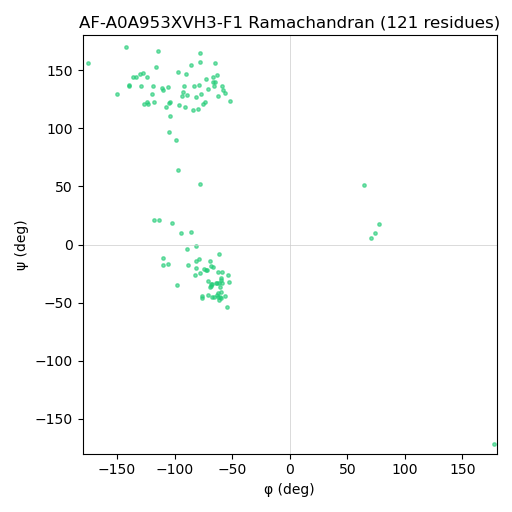ATOM 693 N N . LEU A 1 92 ? 3.499 5.496 7.933 1.00 79.00 92 LEU A N 1
ATOM 694 C CA . LEU A 1 92 ? 4.493 4.878 7.063 1.00 79.00 92 LEU A CA 1
ATOM 695 C C . LEU A 1 92 ? 5.917 4.944 7.639 1.00 79.00 92 LEU A C 1
ATOM 697 O O . LEU A 1 92 ? 6.751 4.132 7.249 1.00 79.00 92 LEU A O 1
ATOM 701 N N . LEU A 1 93 ? 6.206 5.881 8.553 1.00 81.94 93 LEU A N 1
ATOM 702 C CA . LEU A 1 93 ? 7.506 5.973 9.231 1.00 81.94 93 LEU A CA 1
ATOM 703 C C . LEU A 1 93 ? 7.631 4.896 10.301 1.00 81.94 93 LEU A C 1
ATOM 705 O O . LEU A 1 93 ? 8.653 4.220 10.380 1.00 81.94 93 LEU A O 1
ATOM 709 N N . ALA A 1 94 ? 6.587 4.738 11.114 1.00 84.94 94 ALA A N 1
ATOM 710 C CA . ALA A 1 94 ? 6.531 3.710 12.143 1.00 84.94 94 ALA A CA 1
ATOM 711 C C . ALA A 1 94 ? 6.184 2.326 11.575 1.00 84.94 94 ALA A C 1
ATOM 713 O O . ALA A 1 94 ? 6.310 1.331 12.285 1.00 84.94 94 ALA A O 1
ATOM 714 N N . GLY A 1 95 ? 5.734 2.248 10.318 1.00 85.75 95 GLY A N 1
ATOM 715 C CA . GLY A 1 95 ? 5.275 1.004 9.708 1.00 85.75 95 GLY A CA 1
ATOM 716 C C . GLY A 1 95 ? 4.037 0.476 10.424 1.00 85.75 95 GLY A C 1
ATOM 717 O O . GLY A 1 95 ? 4.013 -0.663 10.870 1.00 85.75 95 GLY A O 1
ATOM 718 N N . THR A 1 96 ? 3.018 1.308 10.609 1.00 87.69 96 THR A N 1
ATOM 719 C CA . THR A 1 96 ? 1.790 0.920 11.310 1.00 87.69 96 THR A CA 1
ATOM 720 C C . THR A 1 96 ? 0.568 1.280 10.482 1.00 87.69 96 THR A C 1
ATOM 722 O O . THR A 1 96 ? 0.477 2.379 9.939 1.00 87.69 96 THR A O 1
ATOM 725 N N . LEU A 1 97 ? -0.390 0.359 10.416 1.00 87.50 97 LEU A N 1
ATOM 726 C CA . LEU A 1 97 ? -1.732 0.609 9.905 1.00 87.50 97 LEU A CA 1
ATOM 727 C C . LEU A 1 97 ? -2.753 0.345 11.002 1.00 87.50 97 LEU A C 1
ATOM 729 O O . LEU A 1 97 ? -2.667 -0.659 11.705 1.00 87.50 97 LEU A O 1
ATOM 733 N N . ILE A 1 98 ? -3.733 1.230 11.130 1.00 88.81 98 ILE A N 1
ATOM 734 C CA . ILE A 1 98 ? -4.812 1.123 12.107 1.00 88.81 98 ILE A CA 1
ATOM 735 C C . ILE A 1 98 ? -6.143 1.166 11.367 1.00 88.81 98 ILE A C 1
ATOM 737 O O . ILE A 1 98 ? -6.427 2.131 10.663 1.00 88.81 98 ILE A O 1
ATOM 741 N N . GLU A 1 99 ? -6.966 0.136 11.538 1.00 89.00 99 GLU A N 1
ATOM 742 C CA . GLU A 1 99 ? -8.362 0.159 11.102 1.00 89.00 99 GLU A CA 1
ATOM 743 C C . GLU A 1 99 ? -9.189 0.932 12.137 1.00 89.00 99 GLU A C 1
ATOM 745 O O . GLU A 1 99 ? -9.277 0.528 13.297 1.00 89.00 99 GLU A O 1
ATOM 750 N N . LEU A 1 100 ? -9.788 2.056 11.739 1.00 8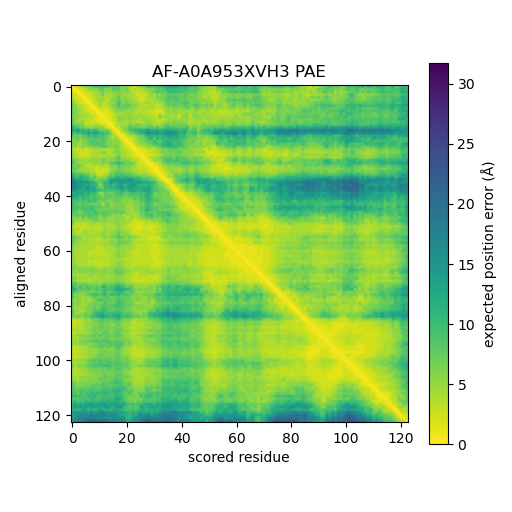7.50 100 LEU A N 1
ATOM 751 C CA . LEU A 1 100 ? -10.424 2.988 12.676 1.00 87.50 100 LEU A CA 1
ATOM 752 C C . LEU A 1 100 ? -11.724 2.446 13.279 1.00 87.50 100 LEU A C 1
ATOM 754 O O . LEU A 1 100 ? -12.038 2.749 14.427 1.00 87.50 100 LEU A O 1
ATOM 758 N N . SER A 1 101 ? -12.467 1.629 12.532 1.00 86.25 101 SER A N 1
ATOM 759 C CA . SER A 1 101 ? -13.738 1.047 12.982 1.00 86.25 101 SER A CA 1
ATOM 760 C C . SER A 1 101 ? -13.555 0.007 14.092 1.00 86.25 101 SER A C 1
ATOM 762 O O . SER A 1 101 ?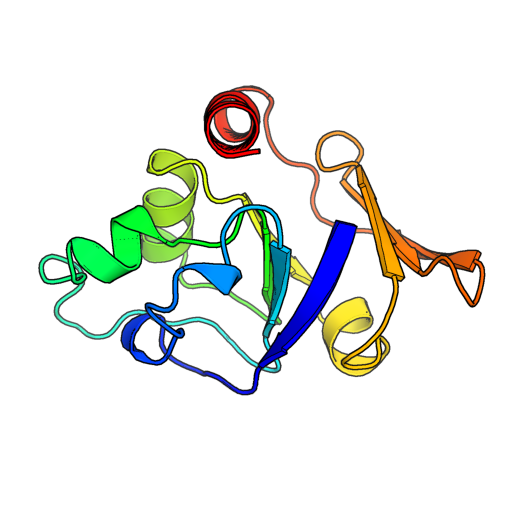 -14.381 -0.082 14.998 1.00 86.25 101 SER A O 1
ATOM 764 N N . SER A 1 102 ? -12.479 -0.782 14.027 1.00 86.19 102 SER A N 1
ATOM 765 C CA . SER A 1 102 ? -12.207 -1.890 14.950 1.00 86.19 102 SER A CA 1
ATOM 766 C C . SER A 1 102 ? -11.097 -1.586 15.963 1.00 86.19 102 SER A C 1
ATOM 768 O O . SER A 1 102 ? -10.956 -2.302 16.955 1.00 86.19 102 SER A O 1
ATOM 770 N N . GLY A 1 103 ? -10.279 -0.561 15.704 1.00 87.00 103 GLY A N 1
ATOM 771 C CA . GLY A 1 103 ? -9.068 -0.243 16.460 1.00 87.00 103 GLY A CA 1
ATOM 772 C C . GLY A 1 103 ? -7.919 -1.235 16.247 1.00 87.00 103 GLY A C 1
ATOM 773 O O . GLY A 1 103 ? -6.892 -1.131 16.925 1.00 87.00 103 GLY A O 1
ATOM 774 N N . ARG A 1 104 ? -8.065 -2.212 15.339 1.00 88.06 104 ARG A N 1
ATOM 775 C CA . ARG A 1 104 ? -7.024 -3.210 15.063 1.00 88.06 104 ARG A CA 1
ATOM 776 C C . ARG A 1 104 ? -5.801 -2.548 14.454 1.00 88.06 104 ARG A C 1
ATOM 778 O O . ARG A 1 104 ? -5.910 -1.720 13.551 1.00 88.06 104 ARG A O 1
ATOM 785 N N . LYS A 1 105 ? -4.632 -2.960 14.940 1.00 89.50 105 LYS A N 1
ATOM 786 C CA . LYS A 1 105 ? -3.334 -2.474 14.479 1.00 89.50 105 LYS A CA 1
ATOM 787 C C . LYS A 1 105 ? -2.600 -3.576 13.737 1.00 89.50 105 LYS A C 1
ATOM 789 O O . LYS A 1 105 ? -2.521 -4.702 14.222 1.00 89.50 105 LYS A O 1
ATOM 794 N N . PHE A 1 106 ? -2.027 -3.216 12.602 1.00 87.50 106 PHE A N 1
ATOM 795 C CA . PHE A 1 106 ? -1.237 -4.085 11.751 1.00 87.50 106 PHE A CA 1
ATOM 796 C C . PHE A 1 106 ? 0.166 -3.502 11.634 1.00 87.50 106 PHE A C 1
ATOM 798 O O . PHE A 1 106 ? 0.334 -2.314 11.343 1.00 87.50 106 PHE A O 1
ATOM 805 N N . ALA A 1 107 ? 1.167 -4.343 11.875 1.00 85.38 107 ALA A N 1
ATOM 806 C CA . ALA A 1 107 ? 2.552 -3.985 11.629 1.00 85.38 107 ALA A CA 1
ATOM 807 C C . ALA A 1 107 ? 2.832 -4.066 10.123 1.00 85.38 107 ALA A C 1
ATOM 809 O O . ALA A 1 107 ? 2.523 -5.059 9.467 1.00 85.38 107 ALA A O 1
ATOM 810 N N . LEU A 1 108 ? 3.415 -3.004 9.591 1.00 83.06 108 LEU A N 1
ATOM 811 C CA . LEU A 1 108 ? 3.895 -2.879 8.225 1.00 83.06 108 LEU A CA 1
ATOM 812 C C . LEU A 1 108 ? 5.414 -2.740 8.238 1.00 83.06 108 LEU A C 1
ATOM 814 O O . LEU A 1 108 ? 6.030 -2.450 9.265 1.00 83.06 108 LEU A O 1
ATOM 818 N N . HIS A 1 109 ? 6.037 -2.901 7.075 1.00 80.38 109 HIS A N 1
ATOM 819 C CA . HIS A 1 109 ? 7.434 -2.511 6.943 1.00 80.38 109 HIS A CA 1
ATOM 820 C C . HIS A 1 109 ? 7.552 -0.982 6.908 1.00 80.38 109 HIS A C 1
ATOM 822 O O . HIS A 1 109 ? 6.921 -0.360 6.047 1.00 80.38 109 HIS A O 1
ATOM 828 N N . PRO A 1 110 ? 8.320 -0.372 7.835 1.00 78.75 110 PRO A N 1
ATOM 829 C CA . PRO A 1 110 ? 8.514 1.068 7.861 1.00 78.75 110 PRO A CA 1
ATOM 830 C C . PRO A 1 110 ? 9.289 1.520 6.626 1.00 78.75 110 PRO A C 1
ATOM 832 O O . PRO A 1 110 ? 10.252 0.880 6.193 1.00 78.75 110 PRO A O 1
ATOM 835 N N . LEU A 1 111 ? 8.874 2.651 6.068 1.00 75.88 111 LEU A N 1
ATOM 836 C CA . LEU A 1 111 ? 9.511 3.242 4.905 1.00 75.88 111 LEU A CA 1
ATOM 837 C C . LEU A 1 111 ? 10.616 4.205 5.312 1.00 75.88 111 LEU A C 1
ATOM 839 O O . LEU A 1 111 ? 10.548 4.915 6.317 1.00 75.88 111 LEU A O 1
ATOM 843 N N . LYS A 1 112 ? 11.650 4.257 4.473 1.00 79.06 112 LYS A N 1
ATOM 844 C CA . LYS A 1 112 ? 12.758 5.189 4.660 1.00 79.06 112 LYS A CA 1
ATOM 845 C C . LYS A 1 112 ? 12.267 6.630 4.459 1.00 79.06 112 LYS A C 1
ATOM 847 O O . LYS A 1 112 ? 11.488 6.873 3.535 1.00 79.06 112 LYS A O 1
ATOM 852 N N . PRO A 1 113 ? 12.783 7.613 5.221 1.00 75.06 113 PRO A N 1
ATOM 853 C CA . PRO A 1 113 ? 12.405 9.021 5.069 1.00 75.06 113 PRO A CA 1
ATOM 854 C C . PRO A 1 113 ? 12.544 9.567 3.639 1.00 75.06 113 PRO A C 1
ATOM 856 O O . PRO A 1 113 ? 11.741 10.396 3.218 1.00 75.06 113 PRO A O 1
ATOM 859 N N . SER A 1 114 ? 13.522 9.073 2.872 1.00 73.44 114 SER A N 1
ATOM 860 C CA . SER A 1 114 ? 13.722 9.430 1.462 1.00 73.44 114 SER A CA 1
ATOM 861 C C . SER A 1 114 ? 12.551 9.027 0.561 1.00 73.44 114 SER A C 1
ATOM 863 O O . SER A 1 114 ? 12.243 9.750 -0.378 1.00 73.44 114 SER A O 1
ATOM 865 N N . HIS A 1 115 ? 11.869 7.915 0.853 1.00 70.75 115 HIS A N 1
ATOM 866 C CA . HIS A 1 115 ? 10.715 7.450 0.070 1.00 70.75 115 HIS A CA 1
ATOM 867 C C . HIS A 1 115 ? 9.446 8.251 0.404 1.00 70.75 115 HIS A C 1
ATOM 869 O O . HIS A 1 115 ? 8.546 8.388 -0.419 1.00 70.75 115 HIS A O 1
ATOM 875 N N . LEU A 1 116 ? 9.384 8.840 1.600 1.00 67.19 116 LEU A N 1
ATOM 876 C CA . LEU A 1 116 ? 8.217 9.589 2.069 1.00 67.19 116 LEU A CA 1
ATOM 877 C C . LEU A 1 116 ? 8.148 11.023 1.550 1.00 67.19 116 LEU A C 1
ATOM 879 O O . LEU A 1 116 ? 7.065 11.609 1.540 1.00 67.19 116 LEU A O 1
ATOM 883 N N . GLN A 1 117 ? 9.272 11.592 1.107 1.00 64.25 117 GLN A N 1
ATOM 884 C CA . GLN A 1 117 ? 9.258 12.899 0.444 1.00 64.25 117 GLN A CA 1
ATOM 885 C C . GLN A 1 117 ? 8.414 12.870 -0.835 1.00 64.25 117 GLN A C 1
ATOM 887 O O . GLN A 1 117 ? 7.695 13.831 -1.095 1.00 64.25 117 GLN A O 1
ATOM 892 N N . GLY A 1 118 ? 8.437 11.757 -1.577 1.00 59.59 118 GLY A N 1
ATOM 893 C CA . GLY A 1 118 ? 7.591 11.574 -2.754 1.00 59.59 118 GLY A CA 1
ATOM 894 C C . GLY A 1 118 ? 6.106 11.475 -2.394 1.00 59.59 118 GLY A C 1
ATOM 895 O O . GLY A 1 118 ? 5.297 12.196 -2.963 1.00 59.59 118 GLY A O 1
ATOM 896 N N . VAL A 1 119 ? 5.751 10.690 -1.371 1.00 61.19 119 VAL A N 1
ATOM 897 C CA . VAL A 1 119 ? 4.351 10.518 -0.924 1.00 61.19 119 VAL A CA 1
ATOM 898 C C . VAL A 1 119 ? 3.722 11.849 -0.488 1.00 61.19 119 VAL A C 1
ATOM 900 O O . VAL A 1 119 ? 2.578 12.146 -0.826 1.00 61.19 119 VAL A O 1
ATOM 903 N N . ARG A 1 120 ? 4.483 12.692 0.225 1.00 55.78 120 ARG A N 1
ATOM 904 C CA . ARG A 1 120 ? 4.027 14.013 0.698 1.00 55.78 120 ARG A CA 1
ATOM 905 C C . ARG A 1 120 ? 3.809 15.042 -0.412 1.00 55.78 120 ARG A C 1
ATOM 907 O O . ARG A 1 120 ? 3.133 16.029 -0.163 1.00 55.78 120 ARG A O 1
ATOM 914 N N . ALA A 1 121 ? 4.372 14.844 -1.603 1.00 50.09 121 ALA A N 1
ATOM 915 C CA . ALA A 1 121 ? 4.141 15.730 -2.745 1.00 50.09 121 ALA A CA 1
ATOM 916 C C . ALA A 1 121 ? 2.817 15.425 -3.478 1.00 50.09 121 ALA A C 1
ATOM 918 O O . ALA A 1 121 ? 2.363 16.235 -4.288 1.00 50.09 121 ALA A O 1
ATOM 919 N N . HIS A 1 122 ? 2.200 14.267 -3.203 1.00 47.06 122 HIS A N 1
ATOM 920 C CA . HIS A 1 122 ? 0.991 13.784 -3.879 1.00 47.06 122 HIS A CA 1
ATOM 921 C C . HIS A 1 122 ? -0.280 13.774 -3.008 1.00 47.06 122 HIS A C 1
ATOM 923 O O . HIS A 1 122 ? -1.363 13.595 -3.572 1.00 47.06 122 HIS A O 1
ATOM 929 N N . GLY A 1 123 ? -0.165 13.967 -1.688 1.00 43.09 123 GLY A N 1
ATOM 930 C CA . GLY A 1 123 ? -1.289 14.174 -0.757 1.00 43.09 123 GLY A CA 1
ATOM 931 C C . GLY A 1 123 ? -1.551 15.649 -0.494 1.00 43.09 123 GLY A C 1
ATOM 932 O O . GLY A 1 123 ? -2.738 15.995 -0.325 1.00 43.09 123 GLY A O 1
#